Protein AF-A0A6C0GV36-F1 (afdb_monomer_lite)

Radius of gyration: 13.66 Å; chains: 1; bounding box: 34×22×37 Å

Secondary structure (DSSP, 8-state):
---EEE-S-TTSPPEEEE-TT-GGGHHHHHHHHHHHHHHHT--EEEESSS--HHHHHH-HHHHHHHHHHHHHHHHHHHHHH-TTHHHHHHHHHHHHHHH-

Foldseek 3Di:
DDFDKDAQDPVAAEQEDEQAPVPPCSVLLVVLLVVLCVVVRHIYTYDPPPRPPVVCVVCVPVVVVNVVRNVVRVVRCCVVPNPCRVVVSVVSSVVSSVVD

pLDDT: mean 83.25, std 14.31, range [45.47, 96.75]

Structure (mmCIF, N/CA/C/O backbone):
data_AF-A0A6C0GV36-F1
#
_entry.id   AF-A0A6C0GV36-F1
#
loop_
_atom_site.group_PDB
_atom_site.id
_atom_site.type_symbol
_atom_site.label_atom_id
_atom_site.label_alt_id
_atom_site.label_comp_id
_atom_site.label_asym_id
_atom_site.label_entity_id
_atom_site.label_seq_id
_atom_site.pdbx_PDB_ins_code
_atom_site.Cartn_x
_atom_site.Cartn_y
_atom_site.Cartn_z
_atom_site.occupancy
_atom_site.B_iso_or_equiv
_atom_site.auth_seq_id
_atom_site.auth_comp_id
_atom_site.auth_asym_id
_atom_site.auth_atom_id
_atom_site.pdbx_PDB_model_num
ATOM 1 N N . MET A 1 1 ? 15.933 -12.355 -2.780 1.00 47.25 1 MET A N 1
ATOM 2 C CA . MET A 1 1 ? 14.588 -12.573 -2.204 1.00 47.25 1 MET A CA 1
ATOM 3 C C . MET A 1 1 ? 14.249 -11.253 -1.522 1.00 47.25 1 MET A C 1
ATOM 5 O O . MET A 1 1 ? 15.136 -10.702 -0.898 1.00 47.25 1 MET A O 1
ATOM 9 N N . THR A 1 2 ? 13.107 -10.621 -1.732 1.00 50.62 2 THR A N 1
ATOM 10 C CA . THR A 1 2 ? 11.825 -11.194 -1.335 1.00 50.62 2 THR A CA 1
ATOM 11 C C . THR A 1 2 ? 10.682 -10.422 -1.980 1.00 50.62 2 THR A C 1
ATOM 13 O O . THR A 1 2 ? 10.468 -9.251 -1.670 1.00 50.62 2 THR A O 1
ATOM 16 N N . ASP A 1 3 ? 9.937 -11.096 -2.853 1.00 59.16 3 ASP A N 1
ATOM 17 C CA . ASP A 1 3 ? 8.520 -10.777 -2.935 1.00 59.16 3 ASP A CA 1
ATOM 18 C C . ASP A 1 3 ? 7.930 -11.281 -1.609 1.00 59.16 3 ASP A C 1
ATOM 20 O O . ASP A 1 3 ? 8.023 -12.475 -1.313 1.00 59.16 3 ASP A O 1
ATOM 24 N N . THR A 1 4 ? 7.476 -10.367 -0.752 1.00 77.25 4 THR A N 1
ATOM 25 C CA . THR A 1 4 ? 6.867 -10.716 0.541 1.00 77.25 4 THR A CA 1
ATOM 26 C C . THR A 1 4 ? 5.430 -10.252 0.510 1.00 77.25 4 THR A C 1
ATOM 28 O O . THR A 1 4 ? 5.171 -9.047 0.509 1.00 77.25 4 THR A O 1
ATOM 31 N N . SER A 1 5 ? 4.512 -11.213 0.529 1.00 81.25 5 SER A N 1
ATOM 32 C CA . SER A 1 5 ? 3.082 -10.954 0.634 1.00 81.25 5 SER A CA 1
ATOM 33 C C . SER A 1 5 ? 2.645 -11.059 2.093 1.00 81.25 5 SER A C 1
ATOM 35 O O . SER A 1 5 ? 3.043 -11.965 2.828 1.00 81.25 5 SER A O 1
ATOM 37 N N . ILE A 1 6 ? 1.820 -10.112 2.510 1.00 83.56 6 ILE A N 1
ATOM 38 C CA . ILE A 1 6 ? 1.202 -10.040 3.823 1.00 83.56 6 ILE A CA 1
ATOM 39 C C . ILE A 1 6 ? -0.302 -9.989 3.582 1.00 83.56 6 ILE A C 1
ATOM 41 O O . ILE A 1 6 ? -0.799 -9.052 2.959 1.00 83.56 6 ILE A O 1
ATOM 45 N N . ILE A 1 7 ? -1.010 -11.023 4.035 1.00 83.50 7 ILE A N 1
ATOM 46 C CA . ILE A 1 7 ? -2.444 -11.196 3.803 1.00 83.50 7 ILE A CA 1
ATOM 47 C C . ILE A 1 7 ? -3.128 -11.305 5.165 1.00 83.50 7 ILE A C 1
ATOM 49 O O . ILE A 1 7 ? -2.940 -12.286 5.879 1.00 83.50 7 ILE A O 1
ATOM 53 N N . TYR A 1 8 ? -3.918 -10.293 5.517 1.00 82.06 8 TYR A N 1
ATOM 54 C CA . TYR A 1 8 ? -4.671 -10.223 6.773 1.00 82.06 8 TYR A CA 1
ATOM 55 C C . TYR A 1 8 ? -6.185 -10.320 6.571 1.00 82.06 8 TYR A C 1
ATOM 57 O O . TYR A 1 8 ? -6.917 -10.575 7.528 1.00 82.06 8 TYR A O 1
ATOM 65 N N . ASN A 1 9 ? -6.673 -10.110 5.346 1.00 81.56 9 ASN A N 1
ATOM 66 C CA . ASN A 1 9 ? -8.100 -10.105 5.047 1.00 81.56 9 ASN A CA 1
ATOM 67 C C . ASN A 1 9 ? -8.383 -10.752 3.687 1.00 81.56 9 ASN A C 1
ATOM 69 O O . ASN A 1 9 ? -8.185 -10.133 2.650 1.00 81.56 9 ASN A O 1
ATOM 73 N N . GLU A 1 10 ? -8.918 -11.971 3.675 1.00 83.06 10 GLU A N 1
ATOM 74 C CA . GLU A 1 10 ? -9.204 -12.721 2.438 1.00 83.06 10 GLU A CA 1
ATOM 75 C C . GLU A 1 10 ? -10.192 -12.024 1.485 1.00 83.06 10 GLU A C 1
ATOM 77 O O . GLU A 1 10 ? -10.254 -12.353 0.302 1.00 83.06 10 GLU A O 1
ATOM 82 N N . LYS A 1 11 ? -10.976 -11.056 1.976 1.00 84.69 11 LYS A N 1
ATOM 83 C CA . LYS A 1 11 ? -11.960 -10.315 1.171 1.00 84.69 11 LYS A CA 1
ATOM 84 C C . LYS A 1 11 ? -11.373 -9.081 0.497 1.00 84.69 11 LYS A C 1
ATOM 86 O O . LYS A 1 11 ? -12.005 -8.519 -0.399 1.00 84.69 11 LYS A O 1
ATOM 91 N N . LEU A 1 12 ? -10.204 -8.636 0.947 1.00 89.75 12 LEU A N 1
ATOM 92 C CA . LEU A 1 12 ? -9.550 -7.455 0.420 1.00 89.75 12 LEU A CA 1
ATOM 93 C C . LEU A 1 12 ? -8.539 -7.828 -0.678 1.00 89.75 12 LEU A C 1
ATOM 95 O O . LEU A 1 12 ? -7.829 -8.824 -0.567 1.00 89.75 12 LEU A O 1
ATOM 99 N N . PRO A 1 13 ? -8.455 -7.045 -1.761 1.00 92.38 13 PRO A N 1
ATOM 100 C CA . PRO A 1 13 ? -7.437 -7.242 -2.790 1.00 92.38 13 PRO A CA 1
ATOM 101 C C . PRO A 1 13 ? -6.037 -6.925 -2.254 1.00 92.38 13 PRO A C 1
ATOM 103 O O . PRO A 1 13 ? -5.890 -6.145 -1.320 1.00 92.38 13 PRO A O 1
ATOM 106 N N . VAL A 1 14 ? -5.006 -7.507 -2.864 1.00 92.31 14 VAL A N 1
ATOM 107 C CA . VAL A 1 14 ? -3.606 -7.207 -2.534 1.00 92.31 14 VAL A CA 1
ATOM 108 C C . VAL A 1 14 ? -3.213 -5.860 -3.142 1.00 92.31 14 VAL A C 1
ATOM 110 O O . VAL A 1 14 ? -3.550 -5.559 -4.282 1.00 92.31 14 VAL A O 1
ATOM 113 N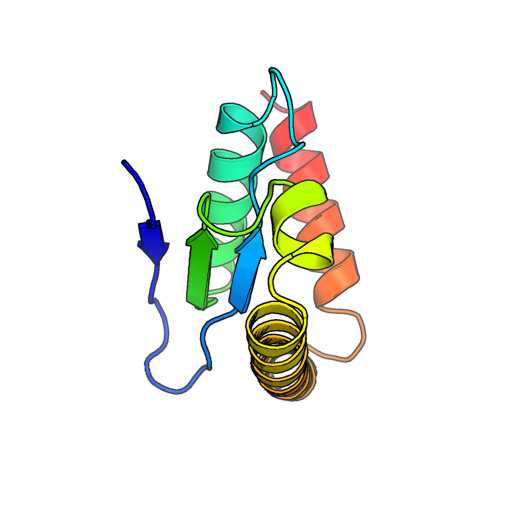 N . TRP A 1 15 ? -2.489 -5.037 -2.390 1.00 92.38 15 TRP A N 1
ATOM 114 C CA . TRP A 1 15 ? -1.803 -3.868 -2.930 1.00 92.38 15 TRP A CA 1
ATOM 115 C C . TRP A 1 15 ? -0.331 -4.200 -3.174 1.00 92.38 15 TRP A C 1
ATOM 117 O O . TRP A 1 15 ? 0.418 -4.483 -2.241 1.00 92.38 15 TRP A O 1
ATOM 127 N N . ILE A 1 16 ? 0.098 -4.136 -4.434 1.00 89.88 16 ILE A N 1
ATOM 128 C CA . ILE A 1 16 ? 1.493 -4.353 -4.816 1.00 89.88 16 ILE A CA 1
ATOM 129 C C . ILE A 1 16 ? 2.290 -3.067 -4.571 1.00 89.88 16 ILE A C 1
ATOM 131 O O . ILE A 1 16 ? 2.059 -2.040 -5.219 1.00 89.88 16 ILE A O 1
ATOM 135 N N . VAL A 1 17 ?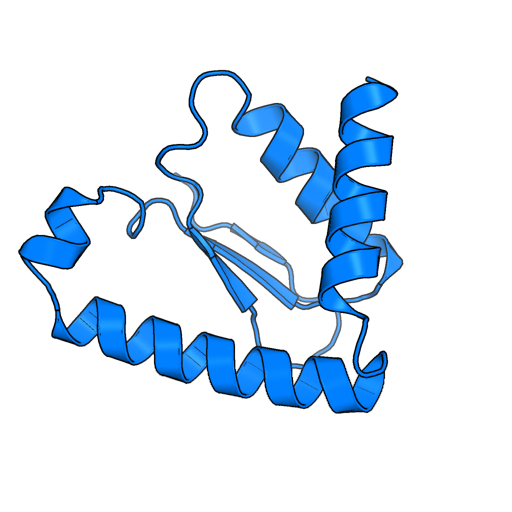 3.256 -3.133 -3.660 1.00 88.88 17 VAL A N 1
ATOM 136 C CA . VAL A 1 17 ? 4.141 -2.036 -3.266 1.00 88.88 17 VAL A CA 1
ATOM 137 C C . VAL A 1 17 ? 5.508 -2.225 -3.934 1.00 88.88 17 VAL A C 1
ATOM 139 O O . VAL A 1 17 ? 6.265 -3.122 -3.549 1.00 88.88 17 VAL A O 1
ATOM 142 N N . PRO A 1 18 ? 5.862 -1.407 -4.941 1.00 84.81 18 PRO A N 1
ATOM 143 C CA . PRO A 1 18 ? 7.191 -1.456 -5.534 1.00 84.81 18 PRO A CA 1
ATOM 144 C C . PRO A 1 18 ? 8.216 -0.882 -4.550 1.00 84.81 18 PRO A C 1
ATOM 146 O O . PRO A 1 18 ? 8.111 0.277 -4.150 1.00 84.81 18 PRO A O 1
ATOM 149 N N . VAL A 1 19 ? 9.210 -1.689 -4.173 1.00 84.19 19 VAL A N 1
ATOM 150 C CA . VAL A 1 19 ? 10.225 -1.291 -3.174 1.00 84.19 19 VAL A CA 1
ATOM 151 C C . VAL A 1 19 ? 11.522 -0.778 -3.787 1.00 84.19 19 VAL A C 1
ATOM 153 O O . VAL A 1 19 ? 12.325 -0.138 -3.110 1.00 84.19 19 VAL A O 1
ATOM 156 N N . SER A 1 20 ? 11.777 -1.058 -5.066 1.00 75.06 20 SER A N 1
ATOM 157 C CA . SER A 1 20 ? 13.040 -0.639 -5.668 1.00 75.06 20 SER A CA 1
ATOM 158 C C . SER A 1 20 ? 13.025 0.858 -6.011 1.00 75.06 20 SER A C 1
ATOM 160 O O . SER A 1 20 ? 12.016 1.417 -6.439 1.00 75.06 20 SER A O 1
ATOM 162 N N . GLY A 1 21 ? 14.148 1.518 -5.721 1.00 74.19 21 GLY A N 1
ATOM 163 C CA . GLY A 1 21 ? 14.262 2.979 -5.699 1.00 74.19 21 GLY A CA 1
ATOM 164 C C . GLY A 1 21 ? 14.149 3.613 -4.306 1.00 74.19 21 GLY A C 1
ATOM 165 O O . GLY A 1 21 ? 14.325 4.820 -4.200 1.00 74.19 21 GLY A O 1
ATOM 166 N N . TRP A 1 22 ? 13.897 2.840 -3.241 1.00 83.44 22 TRP A N 1
ATOM 167 C CA . TRP A 1 22 ? 13.854 3.371 -1.866 1.00 83.44 22 TRP A CA 1
ATOM 168 C C . TRP A 1 22 ? 15.231 3.626 -1.232 1.00 83.44 22 TRP A C 1
ATOM 170 O O . TRP A 1 22 ? 15.301 4.308 -0.218 1.00 83.44 22 TRP A O 1
ATOM 180 N N . GLY A 1 23 ? 16.320 3.155 -1.847 1.00 81.88 23 GLY A N 1
ATOM 181 C CA . GLY A 1 23 ? 17.680 3.454 -1.390 1.00 81.88 23 GLY A CA 1
ATOM 182 C C . GLY A 1 23 ? 18.028 2.784 -0.060 1.00 81.88 23 GLY A C 1
ATOM 183 O O . GLY A 1 23 ? 17.598 1.662 0.199 1.00 81.88 23 GLY A O 1
ATOM 184 N N . GLU A 1 24 ? 18.840 3.460 0.751 1.00 84.31 24 GLU A N 1
ATOM 185 C CA . GLU A 1 24 ? 19.371 2.929 2.015 1.00 84.31 24 GLU A CA 1
ATOM 186 C C . GLU A 1 24 ? 18.275 2.708 3.072 1.00 84.31 24 GLU A C 1
ATOM 188 O O . GLU A 1 24 ? 18.358 1.745 3.822 1.00 84.31 24 GLU A O 1
ATOM 193 N N . GLU A 1 25 ? 17.197 3.500 3.042 1.00 86.31 25 GLU A N 1
ATOM 194 C CA . GLU A 1 25 ? 16.062 3.423 3.983 1.00 86.31 25 GLU A CA 1
ATOM 195 C C . GLU A 1 25 ? 15.003 2.369 3.595 1.00 86.31 25 GLU A C 1
ATOM 197 O O . GLU A 1 25 ? 13.880 2.347 4.115 1.00 86.31 25 GLU A O 1
ATOM 202 N N . ALA A 1 26 ? 15.291 1.523 2.599 1.00 87.19 26 ALA A N 1
ATOM 203 C CA . ALA A 1 26 ? 14.308 0.582 2.071 1.00 87.19 26 ALA A CA 1
ATOM 204 C C . ALA A 1 26 ? 13.804 -0.391 3.146 1.00 87.19 26 ALA A C 1
ATOM 206 O O . ALA A 1 26 ? 12.618 -0.724 3.161 1.00 87.19 26 ALA A O 1
ATOM 207 N N . TYR A 1 27 ? 14.685 -0.831 4.046 1.00 87.44 27 TYR A N 1
ATOM 208 C CA . TYR A 1 27 ? 14.350 -1.793 5.090 1.00 87.44 27 TYR A CA 1
ATOM 209 C C . TYR A 1 27 ? 13.434 -1.181 6.160 1.00 87.44 27 TYR A C 1
ATOM 211 O O . TYR A 1 27 ? 12.391 -1.753 6.487 1.00 87.44 27 TYR A O 1
ATOM 219 N N . GLU A 1 28 ? 13.772 0.008 6.654 1.00 91.31 28 GLU A N 1
ATOM 220 C CA . GLU A 1 28 ? 12.994 0.772 7.631 1.00 91.31 28 GLU A CA 1
ATOM 221 C C . GLU A 1 28 ? 11.610 1.091 7.069 1.00 91.31 28 GLU A C 1
ATOM 223 O O . GLU A 1 28 ? 10.587 0.836 7.713 1.00 91.31 28 GLU A O 1
ATOM 228 N N . ARG A 1 29 ? 11.558 1.555 5.815 1.00 92.00 29 ARG A N 1
ATOM 229 C CA . ARG A 1 29 ? 10.297 1.845 5.134 1.00 92.00 29 ARG A CA 1
ATOM 230 C C . ARG A 1 29 ? 9.452 0.588 4.930 1.00 92.00 29 ARG A C 1
ATOM 232 O O . ARG A 1 29 ? 8.246 0.634 5.174 1.00 92.00 29 ARG A O 1
ATOM 239 N N . MET A 1 30 ? 10.042 -0.540 4.524 1.00 91.75 30 MET A N 1
ATOM 240 C CA . MET A 1 30 ? 9.317 -1.816 4.415 1.00 91.75 30 MET A CA 1
ATOM 241 C C . MET A 1 30 ? 8.723 -2.241 5.764 1.00 91.75 30 MET A C 1
ATOM 243 O O . MET A 1 30 ? 7.557 -2.640 5.824 1.00 91.75 30 MET A O 1
ATOM 247 N N . ASN A 1 31 ? 9.484 -2.110 6.852 1.00 92.25 31 ASN A N 1
ATOM 248 C CA . ASN A 1 31 ? 9.004 -2.423 8.196 1.00 92.25 31 ASN A CA 1
ATOM 249 C C . ASN A 1 31 ? 7.875 -1.492 8.645 1.00 92.25 31 ASN A C 1
ATOM 251 O O . ASN A 1 31 ? 6.891 -1.970 9.210 1.00 92.25 31 ASN A O 1
ATOM 255 N N . ALA A 1 32 ? 7.968 -0.192 8.365 1.00 94.50 32 ALA A N 1
ATOM 256 C CA . ALA A 1 32 ? 6.900 0.754 8.669 1.00 94.50 32 ALA A CA 1
ATOM 257 C C . ALA A 1 32 ? 5.614 0.420 7.893 1.00 94.50 32 ALA A C 1
ATOM 259 O O . ALA A 1 32 ? 4.544 0.312 8.491 1.00 94.50 32 ALA A O 1
ATOM 260 N N . TYR A 1 33 ? 5.710 0.149 6.585 1.00 94.62 33 TYR A N 1
ATOM 261 C CA . TYR A 1 33 ? 4.569 -0.304 5.777 1.00 94.62 33 TYR A CA 1
ATOM 262 C C . TYR A 1 33 ? 3.937 -1.582 6.336 1.00 94.62 33 TYR A C 1
ATOM 264 O O . TYR A 1 33 ? 2.714 -1.668 6.441 1.00 94.62 33 TYR A O 1
ATOM 272 N N . LYS A 1 34 ? 4.764 -2.565 6.713 1.00 92.56 34 LYS A N 1
ATOM 273 C CA . LYS A 1 34 ? 4.304 -3.822 7.311 1.00 92.56 34 LYS A CA 1
ATOM 274 C C . LYS A 1 34 ? 3.510 -3.577 8.594 1.00 92.56 34 LYS A C 1
ATOM 276 O O . LYS A 1 34 ? 2.423 -4.131 8.736 1.00 92.56 34 LYS A O 1
ATOM 281 N N . GLN A 1 35 ? 4.023 -2.736 9.491 1.00 94.19 35 GLN A N 1
ATOM 282 C CA . GLN A 1 35 ? 3.356 -2.417 10.755 1.00 94.19 35 GLN A CA 1
ATOM 283 C C . GLN A 1 35 ? 2.001 -1.737 10.534 1.00 94.19 35 GLN A C 1
ATOM 285 O O . GLN A 1 35 ? 1.010 -2.123 11.150 1.00 94.19 35 GLN A O 1
ATOM 290 N N . VAL A 1 36 ? 1.917 -0.758 9.626 1.00 94.56 36 VAL A N 1
ATOM 291 C CA . VAL A 1 36 ? 0.632 -0.098 9.339 1.00 94.56 36 VAL A CA 1
ATOM 292 C C . VAL A 1 36 ? -0.349 -1.063 8.675 1.00 94.56 36 VAL A C 1
ATOM 294 O O . VAL A 1 36 ? -1.519 -1.091 9.054 1.00 94.56 36 VAL A O 1
ATOM 297 N N . ALA A 1 37 ? 0.113 -1.894 7.735 1.00 92.94 37 ALA A N 1
ATOM 298 C CA . ALA A 1 37 ? -0.733 -2.899 7.096 1.00 92.94 37 ALA A CA 1
ATOM 299 C C . ALA A 1 37 ? -1.286 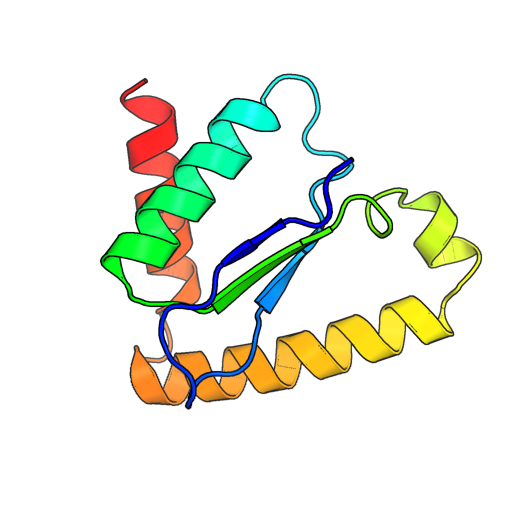-3.921 8.101 1.00 92.94 37 ALA A C 1
ATOM 301 O O . ALA A 1 37 ? -2.445 -4.308 7.986 1.00 92.94 37 ALA A O 1
ATOM 302 N N . GLU A 1 38 ? -0.505 -4.306 9.111 1.00 92.19 38 GLU A N 1
ATOM 303 C CA . GLU A 1 38 ? -0.953 -5.171 10.208 1.00 92.19 38 GLU A CA 1
ATOM 304 C C . GLU A 1 38 ? -2.007 -4.497 11.087 1.00 92.19 38 GLU A C 1
ATOM 306 O O . GLU A 1 38 ? -3.082 -5.058 11.305 1.00 92.19 38 GLU A O 1
ATOM 311 N N . LEU A 1 39 ? -1.756 -3.255 11.507 1.00 92.12 39 LEU A N 1
ATOM 312 C CA . LEU A 1 39 ? -2.706 -2.469 12.298 1.00 92.12 39 LEU A CA 1
ATOM 313 C C . LEU A 1 39 ? -4.051 -2.284 11.578 1.00 92.12 39 LEU A C 1
ATOM 315 O O . LEU A 1 39 ? -5.106 -2.318 12.209 1.00 92.12 39 LEU A O 1
ATOM 319 N N . TRP A 1 40 ? -4.013 -2.084 10.260 1.00 92.12 40 TRP A N 1
ATOM 320 C CA . TRP A 1 40 ? -5.190 -1.795 9.436 1.00 92.12 40 TRP A CA 1
ATOM 321 C C . TRP A 1 40 ? -5.779 -3.045 8.772 1.00 92.12 40 TRP A C 1
ATOM 323 O O . TRP A 1 40 ? -6.789 -2.952 8.078 1.00 92.12 40 TRP A O 1
ATOM 333 N N . LYS A 1 41 ? -5.165 -4.217 8.989 1.00 91.75 41 LYS A N 1
ATOM 334 C CA . LYS A 1 41 ? -5.532 -5.497 8.363 1.00 91.75 41 LYS A CA 1
ATOM 335 C C . LYS A 1 41 ? -5.627 -5.411 6.830 1.00 91.75 41 LYS A C 1
ATOM 337 O O . LYS A 1 41 ? -6.552 -5.952 6.221 1.00 91.75 41 LYS A O 1
ATOM 342 N N . LEU A 1 42 ? -4.667 -4.721 6.214 1.00 91.6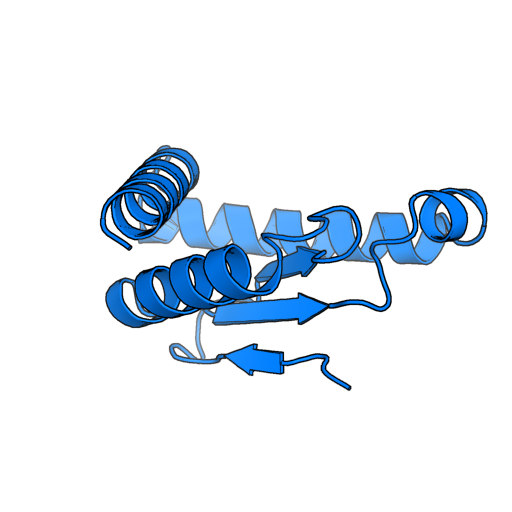2 42 LEU A N 1
ATOM 343 C CA . LEU A 1 42 ? -4.535 -4.561 4.764 1.00 91.62 42 LEU A CA 1
ATOM 344 C C . LEU A 1 42 ? -3.713 -5.690 4.151 1.00 91.62 42 LEU A C 1
ATOM 346 O O . LEU A 1 42 ? -2.769 -6.184 4.762 1.00 91.62 42 LEU A O 1
ATOM 350 N N . ASN A 1 43 ? -4.002 -6.023 2.897 1.00 93.62 43 ASN A N 1
ATOM 351 C CA . ASN A 1 43 ? -3.170 -6.946 2.140 1.00 93.62 43 ASN A CA 1
ATOM 352 C C . ASN A 1 43 ? -2.144 -6.166 1.320 1.00 93.62 43 ASN A C 1
ATOM 354 O O . ASN A 1 43 ? -2.514 -5.332 0.486 1.00 93.62 43 ASN A O 1
ATOM 358 N N . ILE A 1 44 ? -0.862 -6.448 1.526 1.00 92.94 44 ILE A N 1
ATOM 359 C CA . ILE A 1 44 ? 0.225 -5.828 0.766 1.00 92.94 44 ILE A CA 1
ATOM 360 C C . ILE A 1 44 ? 1.190 -6.884 0.244 1.00 92.94 44 ILE A C 1
ATOM 362 O O . ILE A 1 44 ? 1.446 -7.886 0.902 1.00 92.94 44 ILE A O 1
ATOM 366 N N . GLU A 1 45 ? 1.755 -6.642 -0.929 1.00 90.75 45 GLU A N 1
ATOM 367 C CA . GLU A 1 45 ? 2.852 -7.430 -1.475 1.00 90.75 45 GLU A CA 1
ATOM 368 C C . GLU A 1 45 ? 3.989 -6.498 -1.850 1.00 90.75 45 GLU A C 1
ATOM 370 O O . GLU A 1 45 ? 3.864 -5.670 -2.751 1.00 90.75 45 GLU A O 1
ATOM 375 N N . PHE A 1 46 ? 5.115 -6.628 -1.159 1.00 88.75 46 PHE A N 1
ATOM 376 C CA . PHE A 1 46 ? 6.326 -5.932 -1.559 1.00 88.75 46 PHE A CA 1
ATOM 377 C C . PHE A 1 46 ? 6.916 -6.635 -2.766 1.00 88.75 46 PHE A C 1
ATOM 379 O O . PHE A 1 46 ? 7.178 -7.833 -2.692 1.00 88.75 46 PHE A O 1
ATOM 386 N N . SER A 1 47 ? 7.178 -5.898 -3.842 1.00 82.88 47 SER A N 1
ATOM 387 C CA . SER A 1 47 ? 7.839 -6.464 -5.012 1.00 82.88 47 SER A CA 1
ATOM 388 C C . SER A 1 47 ? 9.061 -5.659 -5.429 1.00 82.88 47 SER A C 1
ATOM 390 O O . SER A 1 47 ? 9.008 -4.458 -5.711 1.00 82.88 47 SER A O 1
ATOM 392 N N . SER A 1 48 ? 10.183 -6.373 -5.501 1.00 74.25 48 SER A N 1
ATOM 393 C CA . SER A 1 48 ? 11.467 -5.871 -6.004 1.00 74.25 48 SER A CA 1
ATOM 394 C C . SER A 1 48 ? 11.618 -6.058 -7.515 1.00 74.25 48 SER A C 1
ATOM 396 O O . SER A 1 48 ? 12.419 -5.359 -8.141 1.00 74.25 48 SER A O 1
ATOM 398 N N . ARG A 1 49 ? 10.812 -6.952 -8.114 1.00 64.75 49 ARG A N 1
ATOM 399 C CA . ARG A 1 49 ? 10.774 -7.205 -9.567 1.00 64.75 49 ARG A CA 1
ATOM 400 C C . ARG A 1 49 ? 10.356 -5.977 -10.363 1.00 64.75 49 ARG A C 1
ATOM 402 O O . ARG A 1 49 ? 10.611 -5.905 -11.560 1.00 64.75 49 ARG A O 1
ATOM 409 N N . LEU A 1 50 ? 9.708 -5.031 -9.692 1.00 61.50 50 LEU A N 1
ATOM 410 C CA . LEU A 1 50 ? 9.066 -3.890 -10.320 1.00 61.50 50 LEU A CA 1
ATOM 411 C C . LEU A 1 50 ? 9.888 -2.610 -10.237 1.00 61.50 50 LEU A C 1
ATOM 413 O O . LEU A 1 50 ? 9.769 -1.764 -11.107 1.00 61.50 50 LEU A O 1
ATOM 417 N N . GLY A 1 51 ? 10.722 -2.412 -9.223 1.00 51.22 51 GLY A N 1
ATOM 418 C CA . GLY A 1 51 ? 11.267 -1.074 -8.967 1.00 51.22 51 GLY A CA 1
ATOM 419 C C . GLY A 1 51 ? 12.551 -0.712 -9.713 1.00 51.22 51 GLY A C 1
ATOM 420 O O . GLY A 1 51 ? 13.209 0.252 -9.331 1.00 51.22 51 GLY A O 1
ATOM 421 N N . THR A 1 52 ? 12.923 -1.385 -10.805 1.00 50.28 52 THR A N 1
ATOM 422 C CA . THR A 1 52 ? 13.779 -0.668 -11.760 1.00 50.28 52 THR A CA 1
ATOM 423 C C . THR A 1 52 ? 12.867 0.170 -12.645 1.00 50.28 52 THR A C 1
ATOM 425 O O . THR A 1 52 ? 12.140 -0.348 -13.480 1.00 50.28 52 THR A O 1
ATOM 428 N N . PHE A 1 53 ? 12.927 1.496 -12.518 1.00 45.47 53 PHE A N 1
ATOM 429 C CA . PHE A 1 53 ? 12.349 2.427 -13.502 1.00 45.47 53 PHE A CA 1
ATOM 430 C C . PHE A 1 53 ? 12.718 2.038 -14.959 1.00 45.47 53 PHE A C 1
ATOM 432 O O . PHE A 1 53 ? 11.961 2.300 -15.892 1.00 45.47 53 PHE A O 1
ATOM 439 N N . ASN A 1 54 ? 13.840 1.327 -15.148 1.00 46.16 54 ASN A N 1
ATOM 440 C CA . ASN A 1 54 ? 14.234 0.698 -16.410 1.00 46.16 54 ASN A CA 1
ATOM 441 C C . ASN A 1 54 ? 13.337 -0.478 -16.846 1.00 46.16 54 ASN A C 1
ATOM 443 O O . ASN A 1 54 ? 13.042 -0.582 -18.033 1.00 46.16 54 ASN A O 1
ATOM 447 N N . SER A 1 55 ? 12.847 -1.341 -15.952 1.00 49.91 55 SER A N 1
ATOM 448 C CA . SER A 1 55 ? 11.936 -2.430 -16.347 1.00 49.91 55 SER A CA 1
ATOM 449 C C . SER A 1 55 ? 10.545 -1.920 -16.730 1.00 49.91 55 SER A C 1
ATOM 451 O O . SER A 1 55 ? 9.964 -2.452 -17.666 1.00 49.91 55 SER A O 1
ATOM 453 N N . TYR A 1 56 ? 10.062 -0.808 -16.168 1.00 48.66 56 TYR A N 1
ATOM 454 C CA . TYR A 1 56 ? 8.848 -0.130 -16.657 1.00 48.66 56 TYR A CA 1
ATOM 455 C C . TYR A 1 56 ? 8.983 0.398 -18.096 1.00 48.66 56 TYR A C 1
ATOM 457 O O . TYR A 1 56 ? 8.017 0.390 -18.860 1.00 48.66 56 TYR A O 1
ATOM 465 N N . LYS A 1 57 ? 10.192 0.821 -18.484 1.00 50.78 57 LYS A N 1
ATOM 466 C CA . LYS A 1 57 ? 10.508 1.268 -19.848 1.00 50.78 57 LYS A CA 1
ATOM 467 C C . LYS A 1 57 ? 10.636 0.098 -20.837 1.00 50.78 57 LYS A C 1
ATOM 469 O O . LYS A 1 57 ? 10.393 0.285 -22.025 1.00 50.78 57 LYS A O 1
ATOM 474 N N . HIS A 1 58 ? 10.978 -1.098 -20.349 1.00 54.25 58 HIS A N 1
ATOM 475 C CA . HIS A 1 58 ? 11.182 -2.311 -21.154 1.00 54.25 58 HIS A CA 1
ATOM 476 C C . HIS A 1 58 ? 10.035 -3.344 -21.071 1.00 54.25 58 HIS A C 1
ATOM 478 O O . HIS A 1 58 ? 10.006 -4.269 -21.877 1.00 54.25 58 HIS A O 1
ATOM 484 N N . ALA A 1 59 ? 9.071 -3.180 -20.157 1.00 64.88 59 ALA A N 1
ATOM 485 C CA . ALA A 1 59 ? 7.903 -4.051 -19.972 1.00 64.88 59 ALA A CA 1
ATOM 486 C C . ALA A 1 59 ? 6.619 -3.239 -19.657 1.00 64.88 59 ALA A C 1
ATOM 488 O O . ALA A 1 59 ? 6.035 -3.356 -18.575 1.00 64.88 59 ALA A O 1
ATOM 489 N N . PRO A 1 60 ? 6.146 -2.398 -20.598 1.00 67.75 60 PRO A N 1
ATOM 490 C CA . PRO A 1 60 ? 4.982 -1.527 -20.396 1.00 67.75 60 PRO A CA 1
ATOM 491 C C . PRO A 1 60 ? 3.661 -2.283 -20.165 1.00 67.75 60 PRO A C 1
ATOM 493 O O . PRO A 1 60 ? 2.736 -1.725 -19.573 1.00 67.75 60 PRO A O 1
ATOM 496 N N . SER A 1 61 ? 3.554 -3.540 -20.608 1.00 72.44 61 SER A N 1
ATOM 497 C CA . SER A 1 61 ? 2.397 -4.405 -20.339 1.00 72.44 61 SER A CA 1
ATOM 498 C C . SER A 1 61 ? 2.296 -4.767 -18.858 1.00 72.44 61 SER A C 1
ATOM 500 O O . SER A 1 61 ? 1.267 -4.512 -18.241 1.00 72.44 61 SER A O 1
ATOM 502 N N . VAL A 1 62 ? 3.394 -5.242 -18.264 1.00 70.50 62 VAL A N 1
ATOM 503 C CA . VAL A 1 62 ? 3.483 -5.588 -16.833 1.00 70.50 62 VAL A CA 1
ATOM 504 C C . VAL A 1 62 ? 3.157 -4.364 -15.975 1.00 70.50 62 VAL A C 1
ATOM 506 O O . VAL A 1 62 ? 2.343 -4.418 -15.057 1.00 70.50 62 VAL A O 1
ATOM 509 N N . ALA A 1 63 ? 3.712 -3.211 -16.347 1.00 71.00 63 ALA A N 1
ATOM 510 C CA . ALA A 1 63 ? 3.423 -1.935 -15.708 1.00 71.00 63 ALA A CA 1
ATOM 511 C C . ALA A 1 63 ? 1.938 -1.551 -15.709 1.00 71.00 63 ALA A C 1
ATOM 513 O O . ALA A 1 63 ? 1.415 -1.002 -14.736 1.00 71.00 63 ALA A O 1
ATOM 514 N N . LYS A 1 64 ? 1.269 -1.776 -16.842 1.00 79.00 64 LYS A N 1
ATOM 515 C CA . LYS A 1 64 ? -0.155 -1.499 -17.009 1.00 79.00 64 LYS A CA 1
ATOM 516 C C . LYS A 1 64 ? -0.985 -2.434 -16.133 1.00 79.00 64 LYS A C 1
ATOM 518 O O . LYS A 1 64 ? -1.827 -1.936 -15.395 1.00 79.00 64 LYS A O 1
ATOM 523 N N . GLU A 1 65 ? -0.688 -3.730 -16.145 1.00 80.19 65 GLU A N 1
ATOM 524 C CA . GLU A 1 65 ? -1.383 -4.730 -15.327 1.00 80.19 65 GLU A CA 1
ATOM 525 C C . GLU A 1 65 ? -1.305 -4.410 -13.831 1.00 80.19 65 GLU A C 1
ATOM 527 O O . GLU A 1 65 ? -2.312 -4.485 -13.134 1.00 80.19 65 GLU A O 1
ATOM 532 N N . ILE A 1 66 ? -0.149 -3.965 -13.335 1.00 79.62 66 ILE A N 1
ATOM 533 C CA . ILE A 1 66 ? 0.013 -3.599 -11.918 1.00 79.62 66 ILE A CA 1
ATOM 534 C C . ILE A 1 66 ? -0.755 -2.332 -11.568 1.00 79.62 66 ILE A C 1
ATOM 536 O O . ILE A 1 66 ? -1.372 -2.263 -10.507 1.00 79.62 66 ILE A O 1
ATOM 540 N N . ARG A 1 67 ? -0.749 -1.319 -12.443 1.00 82.62 67 ARG A N 1
ATOM 541 C CA . ARG A 1 67 ? -1.561 -0.113 -12.222 1.00 82.62 67 ARG A CA 1
ATOM 542 C C . ARG A 1 67 ? -3.046 -0.446 -12.189 1.00 82.62 67 ARG A C 1
ATOM 544 O O . ARG A 1 67 ? -3.755 0.070 -11.334 1.00 82.62 67 ARG A O 1
ATOM 551 N N . GLU A 1 68 ? -3.504 -1.324 -13.075 1.00 86.81 68 GLU A N 1
ATOM 552 C CA . GLU A 1 68 ? -4.889 -1.798 -13.084 1.00 86.81 68 GLU A CA 1
ATOM 553 C C . GLU A 1 68 ? -5.214 -2.641 -11.841 1.00 86.81 68 GLU A C 1
ATOM 555 O O . GLU A 1 68 ? -6.283 -2.476 -11.252 1.00 86.81 68 GLU A O 1
ATOM 560 N N . HIS A 1 69 ? -4.291 -3.501 -11.402 1.00 88.56 69 HIS A N 1
ATOM 561 C CA . HIS A 1 69 ? -4.416 -4.282 -10.171 1.00 88.56 69 HIS A CA 1
ATOM 562 C C . HIS A 1 69 ? -4.528 -3.375 -8.939 1.00 88.56 69 HIS A C 1
ATOM 564 O O . HIS A 1 69 ? -5.506 -3.451 -8.197 1.00 88.56 69 HIS A O 1
ATOM 570 N N . ASN A 1 70 ? -3.567 -2.466 -8.759 1.00 90.81 70 ASN A N 1
ATOM 571 C CA . ASN A 1 70 ? -3.546 -1.530 -7.639 1.00 90.81 70 ASN A CA 1
ATOM 572 C C . ASN A 1 70 ? -4.724 -0.554 -7.685 1.00 90.81 70 ASN A C 1
ATOM 574 O O . ASN A 1 70 ? -5.269 -0.234 -6.637 1.00 90.81 70 ASN A O 1
ATOM 578 N N . GLY A 1 71 ? -5.174 -0.131 -8.872 1.00 90.06 71 GLY A N 1
ATOM 579 C CA . GLY A 1 71 ? -6.379 0.688 -9.023 1.00 90.06 71 GLY A CA 1
ATOM 580 C C . GLY A 1 71 ? -7.610 0.007 -8.421 1.00 90.06 71 GLY A C 1
ATOM 581 O O . GLY A 1 71 ? -8.287 0.587 -7.574 1.00 90.06 71 GLY A O 1
ATOM 582 N N . LYS A 1 72 ? -7.834 -1.272 -8.752 1.00 90.56 72 LYS A N 1
ATOM 583 C CA . LYS A 1 72 ? -8.912 -2.074 -8.144 1.00 90.56 72 LYS A CA 1
ATOM 584 C C . LYS A 1 72 ? -8.725 -2.241 -6.636 1.00 90.56 72 LYS A C 1
ATOM 586 O O . LYS A 1 72 ? -9.712 -2.252 -5.897 1.00 90.56 72 LYS A O 1
ATOM 591 N N . ALA A 1 73 ? -7.479 -2.376 -6.176 1.00 91.44 73 ALA A N 1
ATOM 592 C CA . ALA A 1 73 ? -7.190 -2.477 -4.753 1.00 91.44 73 ALA A CA 1
ATOM 593 C C . ALA A 1 73 ? -7.561 -1.200 -3.995 1.00 91.44 73 ALA A C 1
ATOM 595 O O . ALA A 1 73 ? -8.278 -1.247 -2.995 1.00 91.44 73 ALA A O 1
ATOM 596 N N . PHE A 1 74 ? -7.165 -0.054 -4.538 1.00 93.56 74 PHE A N 1
ATOM 597 C CA . PHE A 1 74 ? -7.433 1.255 -3.962 1.00 93.56 74 PHE A CA 1
ATOM 598 C C . PHE A 1 74 ? -8.919 1.595 -3.955 1.00 93.56 74 PHE A C 1
ATOM 600 O O . PHE A 1 74 ? -9.403 2.117 -2.956 1.00 93.56 74 PHE A O 1
ATOM 607 N N . GLU A 1 75 ? -9.672 1.228 -4.994 1.00 94.12 75 GLU A N 1
ATOM 608 C CA . GLU A 1 75 ? -11.133 1.378 -5.002 1.00 94.12 75 GLU A CA 1
ATOM 609 C C . GLU A 1 75 ? -11.810 0.589 -3.872 1.00 94.12 75 GLU A C 1
ATOM 611 O O . GLU A 1 75 ? -12.791 1.048 -3.282 1.00 94.12 75 GLU A O 1
ATOM 616 N N . ARG A 1 76 ? -11.312 -0.614 -3.557 1.00 94.12 76 ARG A N 1
ATOM 617 C CA . ARG A 1 76 ? -11.832 -1.410 -2.436 1.00 94.12 76 ARG A CA 1
ATOM 618 C C . ARG A 1 76 ? -11.432 -0.823 -1.093 1.00 94.12 76 ARG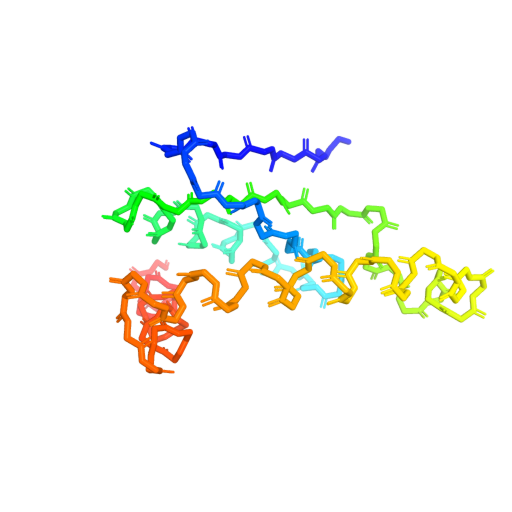 A C 1
ATOM 620 O O . ARG A 1 76 ? -12.286 -0.720 -0.220 1.00 94.12 76 ARG A O 1
ATOM 627 N N . TYR A 1 77 ? -10.189 -0.382 -0.953 1.00 94.06 77 TYR A N 1
ATOM 628 C CA . TYR A 1 77 ? -9.718 0.270 0.266 1.00 94.06 77 TYR A CA 1
ATOM 629 C C . TYR A 1 77 ? -10.430 1.593 0.534 1.00 94.06 77 TYR A C 1
ATOM 631 O O . TYR A 1 77 ? -10.803 1.855 1.670 1.00 94.06 77 TYR A O 1
ATOM 639 N N . GLN A 1 78 ? -10.741 2.374 -0.497 1.00 94.94 78 GLN A N 1
ATOM 640 C CA . GLN A 1 78 ? -11.539 3.589 -0.353 1.00 94.94 78 GLN A CA 1
ATOM 641 C C . GLN A 1 78 ? -12.948 3.304 0.181 1.00 94.94 78 GLN A C 1
ATOM 643 O O . GLN A 1 78 ? -13.452 4.063 1.005 1.00 94.94 78 GLN A O 1
ATOM 648 N N . LYS A 1 79 ? -13.582 2.205 -0.246 1.00 94.00 79 LYS A N 1
ATOM 649 C CA . LYS A 1 79 ? -14.904 1.802 0.266 1.00 94.00 79 LYS A CA 1
ATOM 650 C C . LYS A 1 79 ? -14.853 1.325 1.718 1.00 94.00 79 LYS A C 1
ATOM 652 O O . LYS A 1 79 ? -15.801 1.571 2.451 1.00 94.00 79 LYS A O 1
ATOM 657 N N . GLU A 1 80 ? -13.774 0.652 2.109 1.00 92.81 80 GLU A N 1
ATOM 658 C CA . GLU A 1 80 ? -13.614 0.080 3.452 1.00 92.81 80 GLU A CA 1
ATOM 659 C C . GLU A 1 80 ? -13.138 1.119 4.484 1.00 92.81 80 GLU A C 1
ATOM 661 O O . GLU A 1 80 ? -13.641 1.168 5.603 1.00 92.81 80 GLU A O 1
ATOM 666 N N . PHE A 1 81 ? -12.184 1.975 4.109 1.00 92.88 81 PHE A N 1
ATOM 667 C CA . PHE A 1 81 ? -11.454 2.862 5.025 1.00 92.88 81 PHE A CA 1
ATOM 668 C C . PHE A 1 81 ? -11.715 4.362 4.784 1.00 92.88 81 PHE A C 1
ATOM 670 O O . PHE A 1 81 ? -11.218 5.204 5.538 1.00 92.88 81 PHE A O 1
ATOM 677 N N . GLY A 1 82 ? -12.499 4.710 3.759 1.00 95.00 82 GLY A N 1
ATOM 678 C CA . GLY A 1 82 ? -12.840 6.087 3.384 1.00 95.00 82 GLY A CA 1
ATOM 679 C C . GLY A 1 82 ? -11.887 6.715 2.358 1.00 95.00 82 GLY A C 1
ATOM 680 O O . GLY A 1 82 ? -10.811 6.200 2.077 1.00 95.00 82 GLY A O 1
ATOM 681 N N . GLU A 1 83 ? -12.273 7.858 1.786 1.00 92.81 83 GLU A N 1
ATOM 682 C CA . GLU A 1 83 ? -11.574 8.508 0.653 1.00 92.81 83 GLU A CA 1
ATOM 683 C C . GLU A 1 83 ? -10.128 8.926 0.948 1.00 92.81 83 GLU A C 1
ATOM 685 O O . GLU A 1 83 ? -9.278 8.941 0.065 1.00 92.81 83 GLU A O 1
ATOM 690 N N . ASN A 1 84 ? -9.827 9.211 2.209 1.00 94.81 84 ASN A N 1
ATOM 691 C CA . ASN A 1 84 ? -8.529 9.662 2.697 1.00 94.81 84 ASN A CA 1
ATOM 692 C C . ASN A 1 84 ? -7.682 8.536 3.322 1.00 94.81 84 ASN A C 1
ATOM 694 O O . ASN A 1 84 ? -6.708 8.817 4.025 1.00 94.81 84 ASN A O 1
ATOM 698 N N . TRP A 1 85 ? -8.023 7.265 3.071 1.00 94.56 85 TRP A N 1
ATOM 699 C CA . TRP A 1 85 ? -7.308 6.113 3.634 1.00 94.56 85 TRP A CA 1
ATOM 700 C C . TRP A 1 85 ? -5.817 6.116 3.285 1.00 94.56 85 TRP A C 1
ATOM 702 O O . TRP A 1 85 ? -4.985 5.892 4.159 1.00 94.56 85 TRP A O 1
ATOM 712 N N . GLN A 1 86 ? -5.472 6.420 2.030 1.00 94.31 86 GLN A N 1
ATOM 713 C CA . GLN A 1 86 ? -4.092 6.346 1.555 1.00 94.31 86 GLN A CA 1
ATOM 714 C C . GLN A 1 86 ? -3.223 7.428 2.201 1.00 94.31 86 GLN A C 1
ATOM 716 O O . GLN A 1 86 ? -2.094 7.155 2.602 1.00 94.31 86 GLN A O 1
ATOM 721 N N . GLN A 1 87 ? -3.761 8.642 2.351 1.00 95.81 87 GLN A N 1
ATOM 722 C CA . GLN A 1 87 ? -3.075 9.727 3.049 1.00 95.81 87 GLN A CA 1
ATOM 723 C C . GLN A 1 87 ? -2.802 9.341 4.506 1.00 95.81 87 GLN A C 1
ATOM 725 O O . GLN A 1 87 ? -1.658 9.392 4.943 1.00 95.81 87 GLN A O 1
ATOM 730 N N . LYS A 1 88 ? -3.827 8.883 5.233 1.00 96.62 88 LYS A N 1
ATOM 731 C CA . LYS A 1 88 ? -3.700 8.467 6.638 1.00 96.62 88 LYS A CA 1
ATOM 732 C C . LYS A 1 88 ? -2.749 7.281 6.819 1.00 96.62 88 LYS A C 1
ATOM 734 O O . LYS A 1 88 ? -2.000 7.232 7.792 1.00 96.62 88 LYS A O 1
ATOM 739 N N . PHE A 1 89 ? -2.758 6.337 5.876 1.00 95.81 89 PHE A N 1
ATOM 740 C CA . PHE A 1 89 ? -1.802 5.234 5.845 1.00 95.81 89 PHE A CA 1
ATOM 741 C C . PHE A 1 89 ? -0.369 5.774 5.760 1.00 95.81 89 PHE A C 1
ATOM 743 O O . PHE A 1 89 ? 0.475 5.416 6.578 1.00 95.81 89 PHE A O 1
ATOM 750 N N . MET A 1 90 ? -0.107 6.685 4.818 1.00 96.00 90 MET A N 1
ATOM 751 C CA . MET A 1 90 ? 1.219 7.280 4.630 1.00 96.00 90 MET A CA 1
ATOM 752 C C . MET A 1 90 ? 1.653 8.166 5.799 1.00 96.00 90 MET A C 1
ATOM 754 O O . MET A 1 90 ? 2.817 8.121 6.188 1.00 96.00 90 MET A O 1
ATOM 758 N N . GLU A 1 91 ? 0.739 8.933 6.393 1.00 96.75 91 GLU A N 1
ATOM 759 C CA . GLU A 1 91 ? 0.999 9.695 7.619 1.00 96.75 91 GLU A CA 1
ATOM 760 C C . GLU A 1 91 ? 1.475 8.764 8.736 1.00 96.75 91 GLU A C 1
ATOM 762 O O . GLU A 1 91 ? 2.506 9.027 9.351 1.00 96.75 91 GLU A O 1
ATOM 767 N N . LYS A 1 92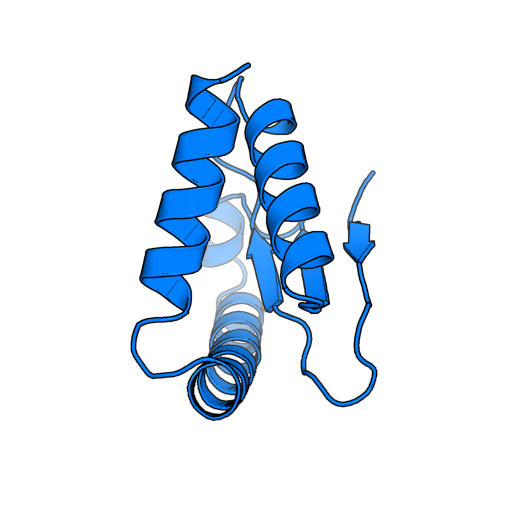 ? 0.794 7.627 8.938 1.00 96.38 92 LYS A N 1
ATOM 768 C CA . LYS A 1 92 ? 1.184 6.661 9.968 1.00 96.38 92 LYS A CA 1
ATOM 769 C C . LYS A 1 92 ? 2.515 5.974 9.663 1.00 96.38 92 LYS A C 1
ATOM 771 O O . LYS A 1 92 ? 3.303 5.775 10.585 1.00 96.38 92 LYS A O 1
ATOM 776 N N . VAL A 1 93 ? 2.784 5.644 8.396 1.00 95.88 93 VAL A N 1
ATOM 777 C CA . VAL A 1 93 ? 4.093 5.125 7.964 1.00 95.88 93 VAL A CA 1
ATOM 778 C C . VAL A 1 93 ? 5.198 6.122 8.312 1.00 95.88 93 VAL A C 1
ATOM 780 O O . VAL A 1 93 ? 6.196 5.731 8.910 1.00 95.88 93 VAL A O 1
ATOM 783 N N . ASN A 1 94 ? 5.005 7.405 7.994 1.00 94.56 94 ASN A N 1
ATOM 784 C CA . ASN A 1 94 ? 5.989 8.447 8.280 1.00 94.56 94 ASN A CA 1
ATOM 785 C C . ASN A 1 94 ? 6.190 8.647 9.787 1.00 94.56 94 ASN A C 1
ATOM 787 O O . ASN A 1 94 ? 7.325 8.787 10.222 1.00 94.56 94 ASN A O 1
ATOM 791 N N . THR A 1 95 ? 5.122 8.599 10.593 1.00 95.75 95 THR A N 1
ATOM 792 C CA . THR A 1 95 ? 5.244 8.632 12.059 1.00 95.75 95 THR A CA 1
ATOM 793 C C . THR A 1 95 ? 6.138 7.502 12.567 1.00 95.75 95 THR A C 1
ATOM 795 O O . THR A 1 95 ? 7.076 7.769 13.306 1.00 95.75 95 THR A O 1
ATOM 798 N N . ILE A 1 96 ? 5.909 6.262 12.118 1.00 94.31 96 ILE A N 1
ATOM 799 C CA . ILE A 1 96 ? 6.728 5.106 12.524 1.00 94.31 96 ILE A CA 1
ATOM 800 C C . ILE A 1 96 ? 8.180 5.265 12.058 1.00 94.31 96 ILE A C 1
ATOM 802 O O . ILE A 1 96 ? 9.099 4.890 12.779 1.00 94.31 96 ILE A O 1
ATOM 806 N N . MET A 1 97 ? 8.403 5.820 10.866 1.00 92.38 97 MET A N 1
ATOM 807 C CA . MET A 1 97 ? 9.755 6.070 10.363 1.00 92.38 97 MET A CA 1
ATOM 808 C C . MET A 1 97 ? 10.504 7.165 11.136 1.00 92.38 97 MET A C 1
ATOM 810 O O . MET A 1 97 ? 11.722 7.113 11.177 1.00 92.38 97 MET A O 1
ATOM 814 N N . CYS A 1 98 ? 9.818 8.148 11.727 1.00 87.25 98 CYS A N 1
ATOM 815 C CA . CYS A 1 98 ? 10.455 9.205 12.526 1.00 87.25 98 CYS A CA 1
ATOM 816 C C . CYS A 1 98 ? 10.659 8.829 14.004 1.00 87.25 98 CYS A C 1
ATOM 818 O O . CYS A 1 98 ? 11.376 9.531 14.713 1.00 87.25 98 CYS A O 1
ATOM 820 N N . GLU A 1 99 ? 9.986 7.781 14.483 1.00 78.62 99 GLU A N 1
ATOM 821 C CA . GLU A 1 99 ? 10.086 7.282 15.863 1.00 78.62 99 GLU A CA 1
ATOM 822 C C . GLU A 1 99 ? 11.204 6.236 16.052 1.00 78.62 99 GLU A C 1
ATOM 824 O O . GLU A 1 99 ? 11.525 5.907 17.195 1.00 78.62 99 GLU A O 1
ATOM 829 N N . ASN A 1 100 ? 11.789 5.728 14.959 1.00 55.91 100 ASN A N 1
ATOM 830 C CA . ASN A 1 100 ? 12.908 4.774 14.947 1.00 55.91 100 ASN A CA 1
ATOM 831 C C . ASN A 1 100 ? 14.202 5.442 14.475 1.00 55.91 100 ASN A C 1
ATOM 833 O O . ASN A 1 100 ? 15.274 4.985 14.929 1.00 55.91 100 ASN A O 1
#

Organism: NCBI:txid2704465

Sequence (100 aa):
MTDTSIIYNEKLPVWIVPVSGWGEEAYERMNAYKQVAELWKLNIEFSSRLGTFNSYKHAPSVAKEIREHNGKAFERYQKEFGENWQQKFMEKVNTIMCEN